Protein AF-A0A3C0DWU1-F1 (afdb_monomer)

Sequence (93 aa):
VLVSATTGSIFKYNTDHFNRRTTPLHAVEVGDHLYKVSFPFLGGSTVFEETLRMFKDAHPDERIDHIYTVPNPLRLKKADALIFYIATEDAAS

Mean predicted aligned error: 10.44 Å

Solvent-accessible surface area (backbone atoms only — not comparable to full-atom values): 5509 Å² total; per-residue (Å²): 109,70,68,60,52,52,52,52,51,52,54,50,50,50,67,74,51,52,54,76,47,53,54,55,58,76,69,41,80,79,53,90,56,28,27,39,33,82,40,52,72,73,49,47,70,66,16,53,54,46,19,53,50,54,48,46,73,73,37,76,64,47,35,81,75,49,76,49,62,83,87,78,89,74,77,73,86,73,75,78,48,50,59,40,33,44,32,42,43,64,63,87,115

pLDDT: mean 77.15, std 14.98, range [46.34, 94.56]

Nearest PDB structures (foldseek):
  8yqu-assembly1_A  TM=2.724E-01  e=3.411E-01  African swine fever virus
  7be6-assembly1_A  TM=3.170E-01  e=6.813E-01  Homo sapiens
  8xap-assembly2_B  TM=4.574E-01  e=4.788E+00  Sulfolobus acidocaldarius DSM 639
  3kew-assembly2_B  TM=2.640E-01  e=6.398E-01  Clostridium perfringens ATCC 13124

Secondary structure (DSSP, 8-state):
-HHHHHHHHHHHHHHHHGGGGT-----EEEETTEEEEEEETT--HHHHHHHHHHHHHH-TTEEEEEEE---SS--SS---EEEEEEEEEETT-

Radius of gyration: 18.06 Å; Cα contacts (8 Å, |Δi|>4): 108; chains: 1; bounding box: 38×22×54 Å

Structure (mmCIF, N/CA/C/O backbone):
data_AF-A0A3C0DWU1-F1
#
_entry.id   AF-A0A3C0DWU1-F1
#
loop_
_atom_site.group_PDB
_atom_site.id
_atom_site.type_symbol
_atom_site.label_atom_id
_atom_site.label_alt_id
_atom_site.label_comp_id
_atom_site.label_asym_id
_atom_site.label_entity_id
_atom_site.label_seq_id
_atom_site.pdbx_PDB_ins_code
_atom_site.Cartn_x
_atom_site.Cartn_y
_atom_site.Cartn_z
_atom_site.occupancy
_atom_site.B_iso_or_equiv
_atom_site.auth_seq_id
_atom_site.auth_comp_id
_atom_site.auth_asym_id
_atom_site.auth_atom_id
_atom_site.pdbx_PDB_model_num
ATOM 1 N N . VAL A 1 1 ? 17.766 -12.031 -40.096 1.00 63.53 1 VAL A N 1
ATOM 2 C CA . VAL A 1 1 ? 16.617 -12.789 -39.539 1.00 63.53 1 VAL A CA 1
ATOM 3 C C . VAL A 1 1 ? 16.745 -12.977 -38.031 1.00 63.53 1 VAL A C 1
ATOM 5 O O . VAL A 1 1 ? 15.900 -12.447 -37.328 1.00 63.53 1 VAL A O 1
ATOM 8 N N . LEU A 1 2 ? 17.807 -13.619 -37.516 1.00 72.25 2 LEU A N 1
ATOM 9 C CA . LEU A 1 2 ? 17.993 -13.819 -36.066 1.00 72.25 2 LEU A CA 1
ATOM 10 C C . LEU A 1 2 ? 18.040 -12.499 -35.276 1.00 72.25 2 LEU A C 1
ATOM 12 O O . LEU A 1 2 ? 17.266 -12.321 -34.350 1.00 72.25 2 LEU A O 1
ATOM 16 N N . VAL A 1 3 ? 18.873 -11.540 -35.698 1.00 72.69 3 VAL A N 1
ATOM 17 C CA . VAL A 1 3 ? 18.999 -10.229 -35.028 1.00 72.69 3 VAL A CA 1
ATOM 18 C C . VAL A 1 3 ? 17.660 -9.488 -34.985 1.00 72.69 3 VAL A C 1
ATOM 20 O O . VAL A 1 3 ? 17.246 -9.027 -33.931 1.00 72.69 3 VAL A O 1
ATOM 23 N N . SER A 1 4 ? 16.939 -9.448 -36.107 1.00 71.94 4 SER A N 1
ATOM 24 C CA . SER A 1 4 ? 15.632 -8.790 -36.215 1.00 71.94 4 SER A CA 1
ATOM 25 C C . SER A 1 4 ? 14.570 -9.441 -35.318 1.00 71.94 4 SER A C 1
ATOM 27 O O . SER A 1 4 ? 13.794 -8.734 -34.679 1.00 71.94 4 SER A O 1
ATOM 29 N N . ALA A 1 5 ? 14.560 -10.776 -35.231 1.00 72.62 5 ALA A N 1
ATOM 30 C CA . ALA A 1 5 ? 13.656 -11.518 -34.354 1.00 72.62 5 ALA A CA 1
ATOM 31 C C . ALA A 1 5 ? 13.982 -11.283 -32.869 1.00 72.62 5 ALA A C 1
ATOM 33 O O . ALA A 1 5 ? 13.078 -11.040 -32.069 1.00 72.62 5 ALA A O 1
ATOM 34 N N . THR A 1 6 ? 15.269 -11.267 -32.506 1.00 70.81 6 THR A N 1
ATOM 35 C CA . THR A 1 6 ? 15.719 -10.969 -31.141 1.00 70.81 6 THR A CA 1
ATOM 36 C C . THR A 1 6 ? 15.372 -9.536 -30.737 1.00 70.81 6 THR A C 1
ATOM 38 O O . THR A 1 6 ? 14.834 -9.323 -29.653 1.00 70.81 6 THR A O 1
ATOM 41 N N . THR A 1 7 ? 15.594 -8.550 -31.614 1.00 74.12 7 THR A N 1
ATOM 42 C CA . THR A 1 7 ? 15.204 -7.154 -31.366 1.00 74.12 7 THR A CA 1
ATOM 43 C C . THR A 1 7 ? 13.693 -7.031 -31.162 1.00 74.12 7 THR A C 1
ATOM 45 O O . THR A 1 7 ? 13.268 -6.444 -30.170 1.00 74.12 7 THR A O 1
ATOM 48 N N . GLY A 1 8 ? 12.874 -7.651 -32.020 1.00 75.50 8 GLY A N 1
ATOM 49 C CA . GLY A 1 8 ? 11.415 -7.669 -31.851 1.00 75.50 8 GLY A CA 1
ATOM 50 C C . GLY A 1 8 ? 10.969 -8.278 -30.516 1.00 75.50 8 GLY A C 1
ATOM 51 O O . GLY A 1 8 ? 10.076 -7.744 -29.860 1.00 75.50 8 GLY A O 1
ATOM 52 N N . SER A 1 9 ? 11.637 -9.343 -30.061 1.00 70.12 9 SER A N 1
ATOM 53 C CA . SER A 1 9 ? 11.343 -9.983 -28.775 1.00 70.12 9 SER A CA 1
ATOM 54 C C . SER A 1 9 ? 11.697 -9.103 -27.569 1.00 70.12 9 SER A C 1
ATOM 56 O O . SER A 1 9 ? 10.950 -9.094 -26.593 1.00 70.12 9 SER A O 1
ATOM 58 N N . ILE A 1 10 ? 12.793 -8.337 -27.630 1.00 70.19 10 ILE A N 1
ATOM 59 C CA . ILE A 1 10 ? 13.186 -7.393 -26.567 1.00 70.19 10 ILE A CA 1
ATOM 60 C C . ILE A 1 10 ? 12.176 -6.245 -26.467 1.00 70.19 10 ILE A C 1
ATOM 62 O O . ILE A 1 10 ? 11.741 -5.901 -25.369 1.00 70.19 10 ILE A O 1
ATOM 66 N N . PHE A 1 11 ? 11.759 -5.679 -27.604 1.00 69.25 11 PHE A N 1
ATOM 67 C CA . PHE A 1 11 ? 10.765 -4.603 -27.625 1.00 69.25 11 PHE A CA 1
ATOM 68 C C . PHE A 1 11 ? 9.395 -5.067 -27.120 1.00 69.25 11 PHE A C 1
ATOM 70 O O . PHE A 1 11 ? 8.777 -4.354 -26.327 1.00 69.25 11 PHE A O 1
ATOM 77 N N . LYS A 1 12 ? 8.953 -6.271 -27.510 1.00 62.50 12 LYS A N 1
ATOM 78 C CA . LYS A 1 12 ? 7.706 -6.875 -27.018 1.00 62.50 12 LYS A CA 1
ATOM 79 C C . LYS A 1 12 ? 7.757 -7.153 -25.512 1.00 62.50 12 LYS A C 1
ATOM 81 O O . LYS A 1 12 ? 6.834 -6.796 -24.793 1.00 62.50 12 LYS A O 1
ATOM 86 N N . TYR A 1 13 ? 8.859 -7.717 -25.015 1.00 59.66 13 TYR A N 1
ATOM 87 C CA . TYR A 1 13 ? 9.042 -7.954 -23.580 1.00 59.66 13 TYR A CA 1
ATOM 88 C C . TYR A 1 13 ? 9.051 -6.645 -22.775 1.00 59.66 13 TYR A C 1
ATOM 90 O O . TYR A 1 13 ? 8.466 -6.570 -21.698 1.00 59.66 13 TYR A O 1
ATOM 98 N N . ASN A 1 14 ? 9.674 -5.590 -23.307 1.00 57.56 14 ASN A N 1
ATOM 99 C CA . ASN A 1 14 ? 9.673 -4.284 -22.658 1.00 57.56 14 ASN A CA 1
ATOM 100 C C . ASN A 1 14 ? 8.258 -3.690 -22.578 1.00 57.56 14 ASN A C 1
ATOM 102 O O . ASN A 1 14 ? 7.882 -3.165 -21.540 1.00 57.56 14 ASN A O 1
ATOM 106 N N . THR A 1 15 ? 7.448 -3.809 -23.632 1.00 60.03 15 THR A N 1
ATOM 107 C CA . THR A 1 15 ? 6.077 -3.268 -23.637 1.00 60.03 15 THR A CA 1
ATOM 108 C C . THR A 1 15 ? 5.115 -4.055 -22.743 1.00 60.03 15 THR A C 1
ATOM 110 O O . THR A 1 15 ? 4.343 -3.432 -22.019 1.00 60.03 15 THR A O 1
ATOM 113 N N . ASP A 1 16 ? 5.203 -5.389 -22.708 1.00 57.84 16 ASP A N 1
ATOM 114 C CA . ASP A 1 16 ? 4.307 -6.236 -21.896 1.00 57.84 16 ASP A CA 1
ATOM 115 C C . ASP A 1 16 ? 4.633 -6.241 -20.390 1.00 57.84 16 ASP A C 1
ATOM 117 O O . ASP A 1 16 ? 3.773 -6.563 -19.570 1.00 57.84 16 ASP A O 1
ATOM 121 N N . HIS A 1 17 ? 5.869 -5.910 -19.994 1.00 53.78 17 HIS A N 1
ATOM 122 C CA . HIS A 1 17 ? 6.313 -6.043 -18.599 1.00 53.78 17 HIS A CA 1
ATOM 123 C C . HIS A 1 17 ? 6.685 -4.729 -17.906 1.00 53.78 17 HIS A C 1
ATOM 125 O O . HIS A 1 17 ? 6.942 -4.744 -16.698 1.00 53.78 17 HIS A O 1
ATOM 131 N N . PHE A 1 18 ? 6.689 -3.592 -18.611 1.00 54.16 18 PHE A N 1
ATOM 132 C CA . PHE A 1 18 ? 6.929 -2.290 -17.978 1.00 54.16 18 PHE A CA 1
ATOM 133 C C . PHE A 1 18 ? 5.809 -1.911 -16.999 1.00 54.16 18 PHE A C 1
ATOM 135 O O . PHE A 1 18 ? 6.091 -1.341 -15.946 1.00 54.16 18 PHE A O 1
ATOM 142 N N . ASN A 1 19 ? 4.561 -2.309 -17.281 1.00 57.56 19 ASN A N 1
ATOM 143 C CA . ASN A 1 19 ? 3.409 -2.043 -16.411 1.00 57.56 19 ASN A CA 1
ATOM 144 C C . ASN A 1 19 ? 3.572 -2.627 -14.998 1.00 57.56 19 ASN A C 1
ATOM 146 O O . ASN A 1 19 ? 3.064 -2.062 -14.035 1.00 57.56 19 ASN A O 1
ATOM 150 N N . ARG A 1 20 ? 4.336 -3.714 -14.829 1.00 56.06 20 ARG A N 1
ATOM 151 C CA . ARG A 1 20 ? 4.606 -4.331 -13.521 1.00 56.06 20 ARG A CA 1
ATOM 152 C C . ARG A 1 20 ? 5.370 -3.396 -12.581 1.00 56.06 20 ARG A C 1
ATOM 154 O O . ARG A 1 20 ? 5.381 -3.633 -11.381 1.00 56.06 20 ARG A O 1
ATOM 161 N N . ARG A 1 21 ? 5.997 -2.338 -13.113 1.00 55.88 21 ARG A N 1
ATOM 162 C CA . ARG A 1 21 ? 6.663 -1.283 -12.332 1.00 55.88 21 ARG A CA 1
ATOM 163 C C . ARG A 1 21 ? 5.737 -0.138 -11.926 1.00 55.88 21 ARG A C 1
ATOM 165 O O . ARG A 1 21 ? 6.168 0.704 -11.150 1.00 55.88 21 ARG A O 1
ATOM 172 N N . THR A 1 22 ? 4.522 -0.074 -12.468 1.00 61.53 22 THR A N 1
ATOM 173 C CA . THR A 1 22 ? 3.574 1.036 -12.267 1.00 61.53 22 THR A CA 1
ATOM 174 C C . THR A 1 22 ? 2.190 0.574 -11.814 1.00 61.53 22 THR A C 1
ATOM 176 O O . THR A 1 22 ? 1.337 1.410 -11.544 1.00 61.53 22 THR A O 1
A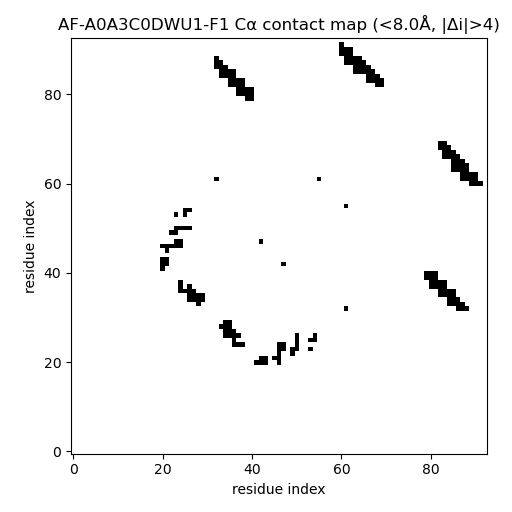TOM 179 N N . THR A 1 23 ? 1.946 -0.736 -11.738 1.00 71.69 23 THR A N 1
ATOM 180 C CA . THR A 1 23 ? 0.629 -1.270 -11.379 1.00 71.69 23 THR A CA 1
ATOM 181 C C . THR A 1 23 ? 0.392 -1.115 -9.874 1.00 71.69 23 THR A C 1
ATOM 183 O O . THR A 1 23 ? 1.265 -1.517 -9.099 1.00 71.69 23 THR A O 1
ATOM 186 N N . PRO A 1 24 ? -0.758 -0.562 -9.453 1.00 79.38 24 PRO A N 1
ATOM 187 C CA . PRO A 1 24 ? -1.146 -0.512 -8.048 1.00 79.38 24 PRO A CA 1
ATOM 188 C C . PRO A 1 24 ? -1.227 -1.903 -7.417 1.00 79.38 24 PRO A C 1
ATOM 190 O O . PRO A 1 24 ? -1.486 -2.903 -8.087 1.00 79.38 24 PRO A O 1
ATOM 193 N N . LEU A 1 25 ? -0.987 -1.962 -6.113 1.00 84.75 25 LEU A N 1
ATOM 194 C CA . LEU A 1 25 ? -0.914 -3.203 -5.355 1.00 84.75 25 LEU A CA 1
ATOM 195 C C . LEU A 1 25 ? -2.153 -3.357 -4.485 1.00 84.75 25 LEU A C 1
ATOM 197 O O . LEU A 1 25 ? -2.652 -2.392 -3.919 1.00 84.75 25 LEU A O 1
ATOM 201 N N . HIS A 1 26 ? -2.610 -4.592 -4.328 1.00 86.56 26 HIS A N 1
ATOM 202 C CA . HIS A 1 26 ? -3.710 -4.879 -3.421 1.00 86.56 26 HIS A CA 1
ATOM 203 C C . HIS A 1 26 ? -3.217 -4.904 -1.974 1.00 86.56 26 HIS A C 1
ATOM 205 O O . HIS A 1 26 ? -2.205 -5.541 -1.657 1.00 86.56 26 HIS A O 1
ATOM 211 N N . ALA A 1 27 ? -3.950 -4.216 -1.103 1.00 87.69 27 ALA A N 1
ATOM 212 C CA . ALA A 1 27 ? -3.779 -4.323 0.33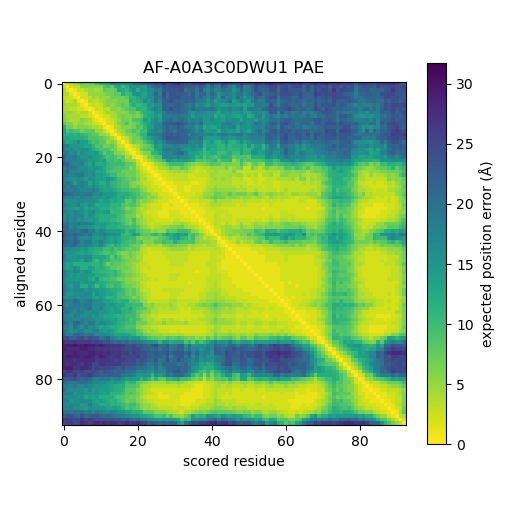4 1.00 87.69 27 ALA A CA 1
ATOM 213 C C . ALA A 1 27 ? -4.482 -5.589 0.840 1.00 87.69 27 ALA A C 1
ATOM 215 O O . ALA A 1 27 ? -5.550 -5.952 0.353 1.00 87.69 27 ALA A O 1
ATOM 216 N N . VAL A 1 28 ? 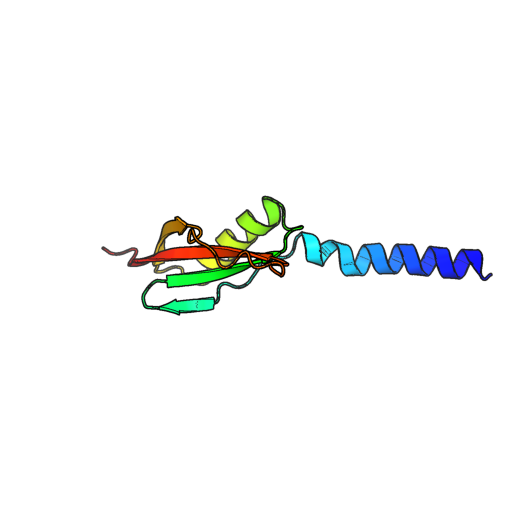-3.858 -6.281 1.790 1.00 90.19 28 VAL A N 1
ATOM 217 C CA . VAL A 1 28 ? -4.409 -7.484 2.420 1.00 90.19 28 VAL A CA 1
ATOM 218 C C . VAL A 1 28 ? -4.777 -7.138 3.850 1.00 90.19 28 VAL A C 1
ATOM 220 O O . VAL A 1 28 ? -3.914 -6.697 4.606 1.00 90.19 28 VAL A O 1
ATOM 223 N N . GLU A 1 29 ? -6.031 -7.346 4.220 1.00 91.38 29 GLU A N 1
ATOM 224 C CA . GLU A 1 29 ? -6.493 -7.184 5.596 1.00 91.38 29 GLU A CA 1
ATOM 225 C C . GLU A 1 29 ? -5.794 -8.203 6.510 1.00 91.38 29 GLU A C 1
ATOM 227 O O . GLU A 1 29 ? -5.709 -9.395 6.204 1.00 91.38 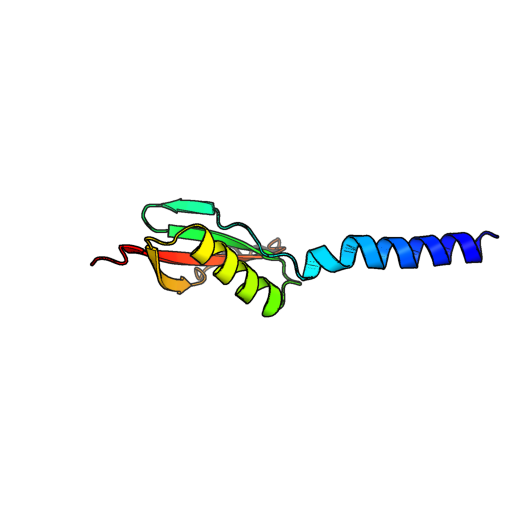29 GLU A O 1
ATOM 232 N N . VAL A 1 30 ? -5.215 -7.721 7.607 1.00 89.62 30 VAL A N 1
ATOM 233 C CA . VAL A 1 30 ? -4.445 -8.530 8.569 1.00 89.62 30 VAL A CA 1
ATOM 234 C C . VAL A 1 30 ? -4.909 -8.335 10.012 1.00 89.62 30 VAL A C 1
ATOM 236 O O . VAL A 1 30 ? -4.374 -8.976 10.917 1.00 89.62 30 VAL A O 1
ATOM 239 N N . GLY A 1 31 ? -5.891 -7.468 10.232 1.00 88.19 31 GLY A N 1
ATOM 240 C CA . GLY A 1 31 ? -6.494 -7.181 11.522 1.00 88.19 31 GLY A CA 1
ATOM 241 C C . GLY A 1 31 ? -7.603 -6.149 11.370 1.00 88.19 31 GLY A C 1
ATOM 242 O O . GLY A 1 31 ? -7.815 -5.626 10.279 1.00 88.19 31 GLY A O 1
ATOM 243 N N . ASP A 1 32 ? -8.271 -5.857 12.481 1.00 90.06 32 ASP A N 1
ATOM 244 C CA . ASP A 1 32 ? -9.316 -4.838 12.542 1.00 90.06 32 ASP A CA 1
ATOM 245 C C . ASP A 1 32 ? -8.750 -3.471 12.142 1.00 90.06 32 ASP A C 1
ATOM 247 O O . ASP A 1 32 ? -7.759 -3.021 12.728 1.00 90.06 32 ASP A O 1
ATOM 251 N N . HIS A 1 33 ? -9.321 -2.875 11.093 1.00 91.88 33 HIS A N 1
ATOM 252 C CA . HIS A 1 33 ? -8.839 -1.636 10.479 1.00 91.88 33 HIS A CA 1
ATOM 253 C C . HIS A 1 33 ? -7.334 -1.628 10.152 1.00 91.88 33 HIS A C 1
ATOM 255 O O . HIS A 1 33 ? -6.659 -0.597 10.223 1.00 91.88 33 HIS A O 1
ATOM 261 N N . LEU A 1 34 ? -6.762 -2.791 9.814 1.00 91.62 34 LEU A N 1
ATOM 262 C CA . LEU A 1 34 ? -5.333 -2.920 9.554 1.00 91.62 34 LEU A CA 1
ATOM 263 C C . LEU A 1 34 ? -5.055 -3.724 8.291 1.00 91.62 34 LEU A C 1
ATOM 265 O O . LEU A 1 34 ? -5.325 -4.923 8.197 1.00 91.62 34 LEU A O 1
ATOM 269 N N . TYR A 1 35 ? -4.372 -3.074 7.356 1.00 92.56 35 TYR A N 1
ATOM 270 C CA . TYR A 1 35 ? -4.050 -3.629 6.053 1.00 92.56 35 TYR A CA 1
ATOM 271 C C . TYR A 1 35 ? -2.554 -3.652 5.819 1.00 92.56 35 TYR A C 1
ATOM 273 O O . TYR A 1 35 ? -1.823 -2.745 6.205 1.00 92.56 35 TYR A O 1
ATOM 281 N N . LYS A 1 36 ? -2.087 -4.688 5.135 1.00 89.94 36 LYS A N 1
ATOM 282 C CA . LYS A 1 36 ? -0.690 -4.904 4.786 1.00 89.94 36 LYS A CA 1
ATOM 283 C C . LYS A 1 36 ? -0.508 -4.833 3.279 1.00 89.94 36 LYS A C 1
ATOM 285 O O . LYS A 1 36 ? -1.181 -5.536 2.528 1.00 89.94 36 LYS A O 1
ATOM 290 N N . VAL A 1 37 ? 0.491 -4.076 2.842 1.00 89.00 37 VAL A N 1
ATOM 291 C CA . VAL A 1 37 ? 0.912 -4.005 1.440 1.00 89.00 37 VAL A CA 1
ATOM 292 C C . VAL A 1 37 ? 2.345 -4.511 1.310 1.00 89.00 37 VAL A C 1
ATOM 294 O O . VAL A 1 37 ? 3.241 -4.101 2.050 1.00 89.00 37 VAL A O 1
ATOM 297 N N . SER A 1 38 ? 2.566 -5.412 0.350 1.00 86.50 38 SER A N 1
ATOM 298 C CA . SER A 1 38 ? 3.903 -5.899 -0.019 1.00 86.50 38 SER A CA 1
ATOM 299 C C . SER A 1 38 ? 4.393 -5.142 -1.247 1.00 86.50 38 SER A C 1
ATOM 301 O O . SER A 1 38 ? 4.038 -5.461 -2.378 1.00 86.50 38 SER A O 1
ATOM 303 N N . PHE A 1 39 ? 5.186 -4.108 -1.011 1.00 82.31 39 PHE A N 1
ATOM 304 C CA . PHE A 1 39 ? 5.638 -3.152 -2.003 1.00 82.31 39 PHE A CA 1
ATOM 305 C C . PHE A 1 39 ? 6.956 -3.593 -2.666 1.00 82.31 39 PHE A C 1
ATOM 307 O O . PHE A 1 39 ? 7.963 -3.775 -1.978 1.00 82.31 39 PHE A O 1
ATOM 314 N N . PRO A 1 40 ? 7.005 -3.773 -3.996 1.00 75.06 40 PRO A N 1
ATOM 315 C CA . PRO A 1 40 ? 8.207 -4.236 -4.673 1.00 75.06 40 PRO A CA 1
ATOM 316 C C . PRO A 1 40 ? 9.316 -3.184 -4.578 1.00 75.06 40 PRO A C 1
ATOM 318 O O . PRO A 1 40 ? 9.054 -1.986 -4.627 1.00 75.06 40 PRO A O 1
ATOM 321 N N . PHE A 1 41 ? 10.576 -3.623 -4.519 1.00 64.88 41 PHE A N 1
ATOM 322 C CA . PHE A 1 41 ? 11.732 -2.720 -4.414 1.00 64.88 41 PHE A CA 1
ATOM 323 C C . PHE A 1 41 ? 11.831 -1.697 -5.565 1.00 64.88 41 PHE A C 1
ATOM 325 O O . PHE A 1 41 ? 12.390 -0.619 -5.395 1.00 64.88 41 PHE A O 1
ATOM 332 N N . LEU A 1 42 ? 11.280 -2.030 -6.739 1.00 62.88 42 LEU A N 1
ATOM 333 C CA . LEU A 1 42 ? 11.244 -1.161 -7.922 1.00 62.88 42 LEU A CA 1
ATOM 334 C C . LEU A 1 42 ? 9.955 -0.326 -8.044 1.00 62.88 42 LEU A C 1
ATOM 336 O O . LEU A 1 42 ? 9.779 0.352 -9.055 1.00 62.88 42 LEU A O 1
ATOM 340 N N . GLY A 1 43 ? 9.045 -0.393 -7.069 1.00 67.94 43 GLY A N 1
ATOM 341 C CA . GLY A 1 43 ? 7.868 0.470 -7.033 1.00 67.94 43 GLY A CA 1
ATOM 342 C C . GLY A 1 43 ? 8.284 1.906 -6.715 1.00 67.94 43 GLY A C 1
ATOM 343 O O . GLY A 1 43 ? 8.918 2.163 -5.698 1.00 67.94 43 GLY A O 1
ATOM 344 N N . GLY A 1 44 ? 7.980 2.851 -7.600 1.00 78.62 44 GLY A N 1
ATOM 345 C CA . GLY A 1 44 ? 8.185 4.280 -7.336 1.00 78.62 44 GLY A CA 1
ATOM 346 C C . GLY A 1 44 ? 7.009 4.906 -6.581 1.00 78.62 44 GLY A C 1
ATOM 347 O O . GLY A 1 44 ? 6.023 4.231 -6.281 1.00 78.62 44 GLY A O 1
ATOM 348 N N . SER A 1 45 ? 7.061 6.221 -6.352 1.00 82.19 45 SER A N 1
ATOM 349 C CA . SER A 1 45 ? 5.954 6.984 -5.746 1.00 82.19 45 SER A CA 1
ATOM 350 C C . SER A 1 45 ? 4.625 6.790 -6.482 1.00 82.19 45 SER A C 1
ATOM 352 O O . SER A 1 45 ? 3.597 6.634 -5.840 1.00 82.19 45 SER A O 1
ATOM 354 N N . THR A 1 46 ? 4.646 6.668 -7.813 1.00 84.25 46 THR A N 1
ATOM 355 C CA . THR A 1 46 ? 3.445 6.415 -8.625 1.00 84.25 46 THR A CA 1
ATOM 356 C C . THR A 1 46 ? 2.726 5.121 -8.242 1.00 84.25 46 THR A C 1
ATOM 358 O O . THR A 1 46 ? 1.505 5.105 -8.147 1.00 84.25 46 THR A O 1
ATOM 361 N N . VAL A 1 47 ? 3.466 4.035 -7.982 1.00 84.94 47 VAL A N 1
ATOM 362 C CA . VAL A 1 47 ? 2.857 2.765 -7.544 1.00 84.94 47 VAL A CA 1
ATOM 363 C C . VAL A 1 47 ? 2.210 2.943 -6.184 1.00 84.94 47 VAL A C 1
ATOM 365 O O . VAL A 1 47 ? 1.123 2.426 -5.949 1.00 84.94 47 VAL A O 1
ATOM 368 N N . PHE A 1 48 ? 2.873 3.669 -5.287 1.00 86.56 48 PHE A N 1
ATOM 369 C CA . PHE A 1 48 ? 2.371 3.927 -3.946 1.00 86.56 48 PHE A CA 1
ATOM 370 C C . PHE A 1 48 ? 1.095 4.778 -3.972 1.00 86.56 48 PHE A C 1
ATOM 372 O O . PHE A 1 48 ? 0.096 4.392 -3.375 1.00 86.56 48 PHE A O 1
ATOM 379 N N . GLU A 1 49 ? 1.094 5.879 -4.721 1.00 87.69 49 GLU A N 1
ATOM 380 C CA . GLU A 1 49 ? -0.058 6.774 -4.866 1.00 87.69 49 GLU A CA 1
ATOM 381 C C . GLU A 1 49 ? -1.264 6.061 -5.489 1.00 87.69 49 GLU A C 1
ATOM 383 O O . GLU A 1 49 ? -2.362 6.127 -4.939 1.00 87.69 49 GLU A O 1
ATOM 388 N N . GLU A 1 50 ? -1.068 5.310 -6.578 1.00 89.44 50 GLU A N 1
ATOM 389 C CA . GLU A 1 50 ? -2.151 4.526 -7.188 1.00 89.44 50 GLU A CA 1
ATOM 390 C C . GLU A 1 50 ? -2.623 3.388 -6.272 1.00 89.44 50 GLU A C 1
ATOM 392 O O . GLU A 1 50 ? -3.807 3.061 -6.262 1.00 89.44 50 GLU A O 1
ATOM 397 N N . THR A 1 51 ? -1.730 2.799 -5.466 1.00 90.06 51 THR A N 1
ATOM 398 C CA . THR A 1 51 ? -2.104 1.793 -4.455 1.00 90.06 51 THR A CA 1
ATOM 399 C C . THR A 1 51 ? -3.018 2.403 -3.397 1.00 90.06 51 THR A C 1
ATOM 401 O O . THR A 1 51 ? -4.050 1.822 -3.074 1.00 90.06 51 THR A O 1
ATOM 404 N N . LEU A 1 52 ? -2.688 3.592 -2.887 1.00 91.06 52 LEU A N 1
ATOM 405 C CA . LEU A 1 52 ? -3.544 4.292 -1.930 1.00 91.06 52 LEU A CA 1
ATOM 406 C C . LEU A 1 52 ? -4.863 4.737 -2.559 1.00 91.06 52 LEU A C 1
ATOM 408 O O . LEU A 1 52 ? -5.898 4.681 -1.901 1.00 91.06 52 LEU A O 1
ATOM 412 N N . ARG A 1 53 ? -4.850 5.155 -3.828 1.00 91.12 53 ARG A N 1
ATOM 413 C CA . ARG A 1 53 ? -6.073 5.503 -4.556 1.00 91.12 53 ARG A CA 1
ATOM 414 C C . ARG A 1 53 ? -6.996 4.295 -4.688 1.00 91.12 53 ARG A C 1
ATOM 416 O O . ARG A 1 53 ? -8.150 4.379 -4.290 1.00 91.12 53 ARG A O 1
ATOM 423 N N . MET A 1 54 ? -6.459 3.164 -5.147 1.00 92.81 54 MET A N 1
ATOM 424 C CA . MET A 1 54 ? -7.191 1.898 -5.223 1.00 92.81 54 MET A CA 1
ATOM 425 C C . MET A 1 54 ? -7.722 1.468 -3.853 1.00 92.81 54 MET A C 1
ATOM 427 O O . MET A 1 54 ? -8.856 1.013 -3.758 1.00 92.81 54 MET A O 1
ATOM 431 N N . PHE A 1 55 ? -6.917 1.617 -2.801 1.00 93.12 55 PHE A N 1
ATOM 432 C CA . PHE A 1 55 ? -7.331 1.289 -1.442 1.00 93.12 55 PHE A CA 1
ATOM 433 C C . PHE A 1 55 ? -8.530 2.137 -1.000 1.00 93.12 55 PHE A C 1
ATOM 435 O O . PHE A 1 55 ? -9.538 1.593 -0.569 1.00 93.12 55 PHE A O 1
ATOM 442 N N . LYS A 1 56 ? -8.473 3.460 -1.177 1.00 92.12 56 LYS A N 1
ATOM 443 C CA . LYS A 1 56 ? -9.581 4.358 -0.813 1.00 92.12 56 LYS A CA 1
ATOM 444 C C . LYS A 1 56 ? -10.849 4.099 -1.627 1.00 92.12 56 LYS A C 1
ATOM 446 O O . LYS A 1 56 ? -11.940 4.191 -1.082 1.00 92.12 56 LYS A O 1
ATOM 451 N N . ASP A 1 57 ? -10.706 3.759 -2.907 1.00 92.62 57 ASP A N 1
ATOM 452 C CA . ASP A 1 57 ? -11.843 3.399 -3.761 1.00 92.62 57 ASP A CA 1
ATOM 453 C C . ASP A 1 57 ? -12.501 2.080 -3.302 1.00 92.62 57 ASP A C 1
ATOM 455 O O . ASP A 1 57 ? -13.708 1.905 -3.458 1.00 92.62 57 ASP A O 1
ATOM 459 N N . ALA A 1 58 ? -11.720 1.156 -2.729 1.00 91.69 58 ALA A N 1
ATOM 460 C CA . ALA A 1 58 ? -12.210 -0.115 -2.193 1.00 91.69 58 ALA A CA 1
ATOM 461 C C . ALA A 1 58 ? -12.786 -0.004 -0.767 1.00 91.69 58 ALA A C 1
ATOM 463 O O . ALA A 1 58 ? -13.651 -0.802 -0.413 1.00 91.69 58 ALA A O 1
ATOM 464 N N . HIS A 1 59 ? -12.338 0.980 0.018 1.00 92.12 59 HIS A N 1
ATOM 465 C CA . HIS A 1 59 ? -12.727 1.196 1.416 1.00 92.12 59 HIS A CA 1
ATOM 466 C C . HIS A 1 59 ? -13.295 2.615 1.623 1.00 92.12 59 HIS A C 1
ATOM 468 O O . HIS A 1 59 ? -12.655 3.448 2.266 1.00 92.12 59 HIS A O 1
ATOM 474 N N . PRO A 1 60 ? -14.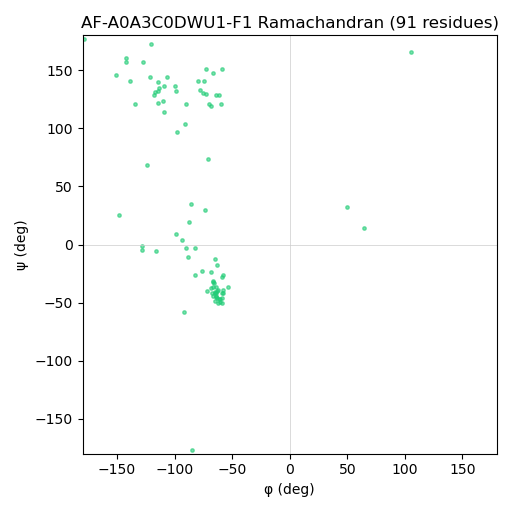481 2.932 1.063 1.00 91.44 60 PRO A N 1
ATOM 475 C CA . PRO A 1 60 ? -15.050 4.282 1.126 1.00 91.44 60 PRO A CA 1
ATOM 476 C C . PRO A 1 60 ? -15.484 4.707 2.537 1.00 91.44 60 PRO A C 1
ATOM 478 O O . PRO A 1 60 ? -15.544 5.904 2.815 1.00 91.44 60 PRO A O 1
ATOM 481 N N . ASP A 1 61 ? -15.771 3.742 3.413 1.00 91.94 61 ASP A N 1
ATOM 482 C CA . ASP A 1 61 ? -16.259 3.975 4.778 1.00 91.94 61 ASP A CA 1
ATOM 483 C C . ASP A 1 61 ? -15.124 4.090 5.813 1.00 91.94 61 ASP A C 1
ATOM 485 O O . ASP 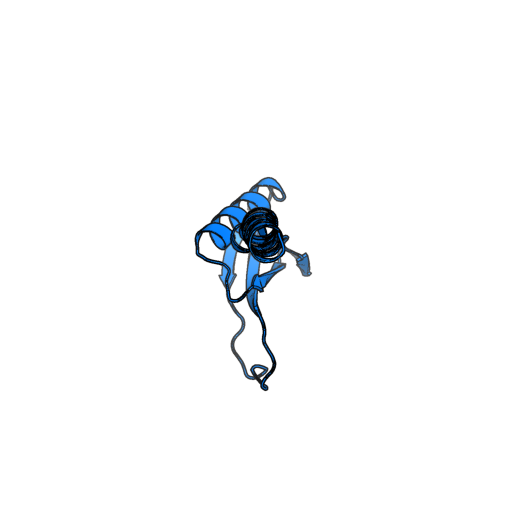A 1 61 ? -15.362 4.393 6.982 1.00 91.94 61 ASP A O 1
ATOM 489 N N . GLU A 1 62 ? -13.875 3.905 5.381 1.00 91.38 62 GLU A N 1
ATOM 490 C CA . GLU A 1 62 ? -12.694 3.927 6.238 1.00 91.38 62 GLU A CA 1
ATOM 491 C C . GLU A 1 62 ? -11.790 5.122 5.912 1.00 91.38 62 GLU A C 1
ATOM 493 O O . GLU A 1 62 ? -11.459 5.409 4.756 1.00 91.38 62 GLU A O 1
ATOM 498 N N . ARG A 1 63 ? -11.328 5.822 6.949 1.00 92.88 63 ARG A N 1
ATOM 499 C CA . ARG A 1 63 ? -10.333 6.890 6.830 1.00 92.88 63 ARG A CA 1
ATOM 500 C C . ARG A 1 63 ? -8.956 6.347 7.183 1.00 92.88 63 ARG A C 1
ATOM 502 O O . ARG A 1 63 ? -8.782 5.713 8.211 1.00 92.88 63 ARG A O 1
ATOM 509 N N . ILE A 1 64 ? -7.958 6.626 6.343 1.00 93.31 64 ILE A N 1
ATOM 510 C CA . ILE A 1 64 ? -6.555 6.318 6.659 1.00 93.31 64 ILE A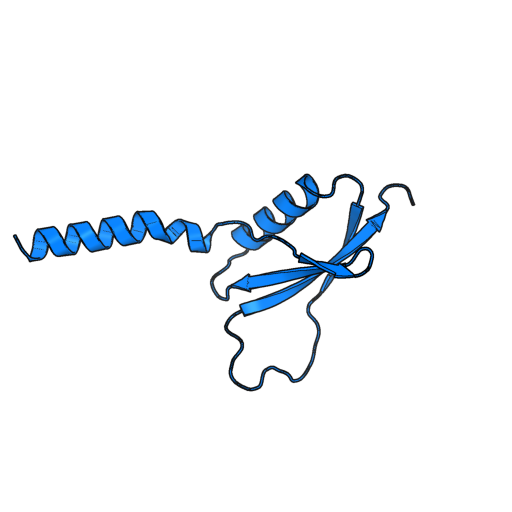 CA 1
ATOM 511 C C . ILE A 1 64 ? -6.101 7.229 7.804 1.00 93.31 64 ILE A C 1
ATOM 513 O O . ILE A 1 64 ? -6.064 8.446 7.620 1.00 93.31 64 ILE A O 1
ATOM 517 N N . ASP A 1 65 ? -5.711 6.634 8.930 1.00 93.06 65 ASP A N 1
ATOM 518 C CA . ASP A 1 65 ? -5.141 7.340 10.081 1.00 93.06 65 ASP A CA 1
ATOM 519 C C . ASP A 1 65 ? -3.608 7.378 9.980 1.00 93.06 65 ASP A C 1
ATOM 521 O O . ASP A 1 65 ? -2.997 8.445 9.872 1.00 93.06 65 ASP A O 1
ATOM 525 N N . HIS A 1 66 ? -2.965 6.207 9.902 1.00 90.94 66 HIS A N 1
ATOM 526 C CA . HIS A 1 66 ? -1.508 6.112 9.829 1.00 90.94 66 HIS A CA 1
ATOM 527 C C . HIS A 1 66 ? -1.018 5.054 8.836 1.00 90.94 66 HIS A C 1
ATOM 529 O O . HIS A 1 66 ? -1.546 3.948 8.729 1.00 90.94 66 HIS A O 1
ATOM 535 N N . ILE A 1 67 ? 0.059 5.394 8.121 1.00 91.75 67 ILE A N 1
ATOM 536 C CA . ILE A 1 67 ? 0.805 4.466 7.267 1.00 91.75 67 ILE A CA 1
ATOM 537 C C . ILE A 1 67 ? 2.196 4.300 7.862 1.00 91.75 67 ILE A C 1
ATOM 539 O O . ILE A 1 67 ? 2.930 5.277 8.018 1.00 91.75 67 ILE A O 1
ATOM 543 N N . TYR A 1 68 ? 2.579 3.068 8.187 1.00 87.69 68 TYR A N 1
ATOM 544 C CA . TYR A 1 68 ? 3.850 2.806 8.853 1.00 87.69 68 TYR A CA 1
ATOM 545 C C . TYR A 1 68 ? 4.524 1.533 8.361 1.00 87.69 68 TYR A C 1
ATOM 547 O O . TYR A 1 68 ? 3.910 0.605 7.841 1.00 87.69 68 TYR A O 1
ATOM 555 N N . THR A 1 69 ? 5.837 1.494 8.550 1.00 85.50 69 THR A N 1
ATOM 556 C CA . THR A 1 69 ? 6.641 0.289 8.359 1.00 85.50 69 THR A CA 1
ATOM 557 C C . THR A 1 69 ? 7.082 -0.179 9.738 1.00 85.50 69 THR A C 1
ATOM 559 O O . THR A 1 69 ? 7.453 0.637 10.582 1.00 85.50 69 THR A O 1
ATOM 562 N N . VAL A 1 70 ? 7.002 -1.480 10.011 1.00 72.19 70 VAL A N 1
ATOM 563 C CA . VAL A 1 70 ? 7.437 -2.006 11.313 1.00 72.19 70 VAL A CA 1
ATOM 564 C C . VAL A 1 70 ? 8.965 -1.977 11.370 1.00 72.19 70 VAL A C 1
ATOM 566 O O . VAL A 1 70 ? 9.609 -2.503 10.455 1.00 72.19 70 VAL A O 1
ATOM 569 N N . PRO A 1 71 ? 9.582 -1.424 12.428 1.00 61.28 71 PRO A N 1
ATOM 570 C CA . PRO A 1 71 ? 11.004 -1.615 12.640 1.00 61.28 71 PRO A CA 1
ATOM 571 C C . PRO A 1 71 ? 11.283 -3.053 13.116 1.00 61.28 71 PRO A C 1
ATOM 573 O O . PRO A 1 71 ? 10.505 -3.621 13.879 1.00 61.28 71 PRO A O 1
ATOM 576 N N . ASN A 1 72 ? 12.480 -3.559 12.778 1.00 54.19 72 ASN A N 1
ATOM 577 C CA . ASN A 1 72 ? 13.264 -4.585 13.502 1.00 54.19 72 ASN A CA 1
ATOM 578 C C . ASN A 1 72 ? 13.329 -6.030 12.915 1.00 54.19 72 ASN A C 1
ATOM 580 O O . ASN A 1 72 ? 12.636 -6.382 11.964 1.00 54.19 72 ASN A O 1
ATOM 584 N N . PRO A 1 73 ? 14.262 -6.873 13.397 1.00 46.34 73 PRO A N 1
ATOM 585 C CA . PRO A 1 73 ? 15.517 -7.306 12.775 1.00 46.34 73 PRO A CA 1
ATOM 586 C C . PRO A 1 73 ? 15.370 -8.514 11.822 1.00 46.34 73 PRO A C 1
ATOM 588 O O . PRO A 1 73 ? 16.268 -9.343 11.704 1.00 46.34 73 PRO A O 1
ATOM 591 N N . LEU A 1 74 ? 14.259 -8.618 11.091 1.00 46.81 74 LEU A N 1
ATOM 592 C CA . LEU A 1 74 ? 14.031 -9.661 10.077 1.00 46.81 74 LEU A CA 1
ATOM 593 C C . LEU A 1 74 ? 14.567 -9.282 8.686 1.00 46.81 74 LEU A C 1
ATOM 595 O O . LEU A 1 74 ? 14.269 -9.929 7.687 1.00 46.81 74 LEU A O 1
ATOM 599 N N . ARG A 1 75 ? 15.483 -8.306 8.627 1.00 51.31 75 ARG A N 1
ATOM 600 C CA . ARG A 1 75 ? 16.393 -8.074 7.488 1.00 51.31 75 ARG A CA 1
ATOM 601 C C . ARG A 1 75 ? 17.501 -9.135 7.417 1.00 51.31 75 ARG A C 1
ATOM 603 O O . ARG A 1 75 ? 18.607 -8.855 6.958 1.00 51.31 75 ARG A O 1
ATOM 610 N N . LEU A 1 76 ? 17.229 -10.357 7.874 1.00 46.62 76 LEU A N 1
ATOM 611 C CA . LEU A 1 76 ? 18.115 -11.509 7.752 1.00 46.62 76 LEU A CA 1
ATOM 612 C C . LEU A 1 76 ? 18.140 -11.952 6.275 1.00 46.62 76 LEU A C 1
ATOM 614 O O . LEU A 1 76 ? 17.560 -12.952 5.876 1.00 46.62 76 LEU A O 1
ATOM 618 N N . LYS A 1 77 ? 18.827 -11.154 5.451 1.00 51.53 77 LYS A N 1
ATOM 619 C CA . LYS A 1 77 ? 19.413 -11.510 4.150 1.00 51.53 77 LYS A CA 1
ATOM 620 C C . LYS A 1 77 ? 18.473 -11.916 2.992 1.00 51.53 77 LYS A C 1
ATOM 622 O O . LYS A 1 77 ? 18.991 -12.438 2.009 1.00 51.53 77 LYS A O 1
ATOM 627 N N . LYS A 1 78 ? 17.151 -11.681 3.050 1.00 50.53 78 LYS A N 1
ATOM 628 C CA . LYS A 1 78 ? 16.197 -12.154 2.009 1.00 50.53 78 LYS A CA 1
ATOM 629 C C . LYS A 1 78 ? 14.944 -11.285 1.741 1.00 50.53 78 LYS A C 1
ATOM 631 O O . LYS A 1 78 ? 13.918 -11.812 1.332 1.00 50.53 78 LYS A O 1
ATOM 636 N N . ALA A 1 79 ? 14.959 -9.980 2.004 1.00 52.25 79 ALA A N 1
ATOM 637 C CA . ALA A 1 79 ? 13.772 -9.158 1.726 1.00 52.25 79 ALA A CA 1
ATOM 638 C C . ALA A 1 79 ? 13.827 -8.568 0.304 1.00 52.25 79 ALA A C 1
ATOM 640 O O . ALA A 1 79 ? 14.553 -7.606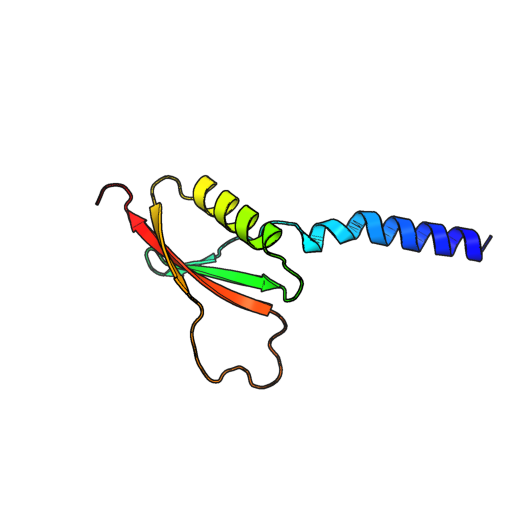 0.074 1.00 52.25 79 ALA A O 1
ATOM 641 N N . ASP A 1 80 ? 13.050 -9.138 -0.623 1.00 55.72 80 ASP A N 1
ATOM 642 C CA . ASP A 1 80 ? 12.906 -8.665 -2.015 1.00 55.72 80 ASP A CA 1
ATOM 643 C C . ASP A 1 80 ? 11.884 -7.503 -2.166 1.00 55.72 80 ASP A C 1
ATOM 645 O O . ASP A 1 80 ? 11.701 -6.962 -3.259 1.00 55.72 80 ASP A O 1
ATOM 649 N N . ALA A 1 81 ? 11.211 -7.099 -1.075 1.00 67.88 81 ALA A N 1
ATOM 650 C CA . ALA A 1 81 ? 10.125 -6.109 -1.063 1.00 67.88 81 ALA A CA 1
ATOM 651 C C . ALA A 1 81 ? 10.036 -5.330 0.272 1.00 67.88 81 ALA A C 1
ATOM 653 O O . ALA A 1 81 ? 10.292 -5.882 1.344 1.00 67.88 81 ALA A O 1
ATOM 654 N N . LEU A 1 82 ? 9.654 -4.049 0.202 1.00 79.31 82 LEU A N 1
ATOM 655 C CA . LEU A 1 82 ? 9.258 -3.208 1.337 1.00 79.31 82 LEU A CA 1
ATOM 656 C C . LEU A 1 82 ? 7.856 -3.621 1.803 1.00 79.31 82 LEU A C 1
ATOM 658 O O . LEU A 1 82 ? 6.990 -3.892 0.984 1.00 79.31 82 LEU A O 1
ATOM 662 N N . ILE A 1 83 ? 7.598 -3.644 3.108 1.00 84.56 83 ILE A N 1
ATOM 663 C CA . ILE A 1 83 ? 6.252 -3.885 3.642 1.00 84.56 83 ILE A CA 1
ATOM 664 C C . ILE A 1 83 ? 5.827 -2.651 4.418 1.00 84.56 83 ILE A C 1
ATOM 666 O O . ILE A 1 83 ? 6.557 -2.206 5.305 1.00 84.56 83 ILE A O 1
ATOM 670 N N . PHE A 1 84 ? 4.642 -2.137 4.109 1.00 88.69 84 PHE A N 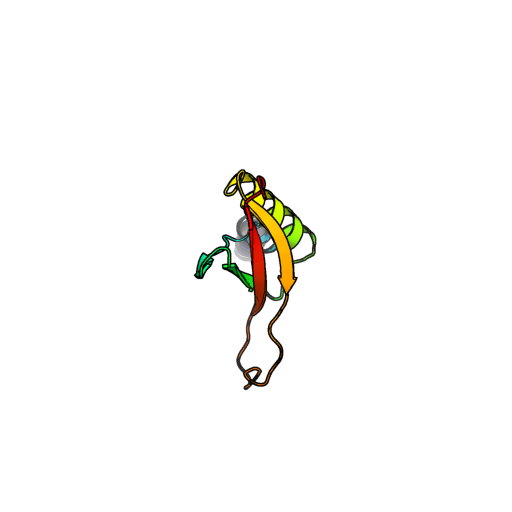1
ATOM 671 C CA . PHE A 1 84 ? 3.996 -1.099 4.899 1.00 88.69 84 PHE A CA 1
ATOM 672 C C . PHE A 1 84 ? 2.580 -1.521 5.275 1.00 88.69 84 PHE A C 1
ATOM 674 O O . PHE A 1 84 ? 1.974 -2.382 4.631 1.00 88.69 84 PHE A O 1
ATOM 681 N N . TYR A 1 85 ? 2.091 -0.917 6.346 1.00 90.38 85 TYR A N 1
ATOM 682 C CA . TYR A 1 85 ? 0.768 -1.132 6.892 1.00 90.38 85 TYR A CA 1
ATOM 683 C C . TYR A 1 85 ? -0.039 0.150 6.748 1.00 90.38 85 TYR A C 1
ATOM 685 O O . TYR A 1 85 ? 0.511 1.236 6.935 1.00 90.38 85 TYR A O 1
ATOM 693 N N . ILE A 1 86 ? -1.311 0.011 6.391 1.00 92.94 86 ILE A N 1
ATOM 694 C CA . ILE A 1 86 ? -2.310 1.077 6.368 1.00 92.94 86 ILE A CA 1
ATOM 695 C C . ILE A 1 86 ? -3.251 0.773 7.525 1.00 92.94 86 ILE A C 1
ATOM 697 O O . ILE A 1 86 ? -3.909 -0.265 7.516 1.00 92.94 86 ILE A O 1
ATOM 701 N N . ALA A 1 87 ? -3.264 1.639 8.525 1.00 93.25 87 ALA A N 1
ATOM 702 C CA . ALA A 1 87 ? -4.238 1.583 9.595 1.00 93.25 87 ALA A CA 1
ATOM 703 C C . ALA A 1 87 ? -5.337 2.605 9.328 1.00 93.25 87 ALA A C 1
ATOM 705 O O . ALA A 1 87 ? -5.060 3.739 8.910 1.00 93.25 87 ALA A O 1
ATOM 706 N N . THR A 1 88 ? -6.571 2.180 9.542 1.00 94.56 88 THR A N 1
ATOM 707 C CA . THR A 1 88 ? -7.761 2.973 9.284 1.00 94.56 88 THR A CA 1
ATOM 708 C C . THR A 1 88 ? -8.582 3.179 10.552 1.00 94.56 88 THR A C 1
ATOM 710 O O . THR A 1 88 ? -8.284 2.646 11.619 1.00 94.56 88 THR A O 1
ATOM 713 N N . GLU A 1 89 ? -9.596 4.016 10.432 1.00 93.88 89 GLU A N 1
ATOM 714 C CA . GLU A 1 89 ? -10.652 4.220 11.411 1.00 93.88 89 GLU A CA 1
ATOM 715 C C . GLU A 1 89 ? -11.969 4.419 10.659 1.00 93.88 89 GLU A C 1
ATOM 717 O O . GLU A 1 89 ? -11.965 4.779 9.474 1.00 93.88 89 GLU A O 1
ATOM 722 N N . ASP A 1 90 ? -13.098 4.223 11.332 1.00 91.94 90 ASP A N 1
ATOM 723 C CA . ASP A 1 90 ? -14.401 4.517 10.743 1.00 91.94 90 ASP A CA 1
ATOM 724 C C . ASP A 1 90 ? -14.496 6.008 10.399 1.00 91.94 90 ASP A C 1
ATOM 726 O O . ASP A 1 90 ? -14.290 6.882 11.249 1.00 91.94 90 ASP A O 1
ATOM 730 N N . ALA A 1 91 ? -14.871 6.322 9.157 1.00 80.75 91 ALA A N 1
ATOM 731 C CA . ALA A 1 91 ? -14.995 7.703 8.692 1.00 80.75 91 ALA A CA 1
ATOM 732 C C . ALA A 1 91 ? -16.103 8.500 9.419 1.00 80.75 91 ALA A C 1
ATOM 734 O O . ALA A 1 91 ? -16.162 9.725 9.288 1.00 80.75 91 ALA A O 1
ATOM 735 N N . ALA A 1 92 ? -16.968 7.818 10.178 1.00 72.50 92 ALA A N 1
ATOM 736 C CA . ALA A 1 92 ? -18.082 8.383 10.940 1.00 72.50 92 ALA A CA 1
ATOM 737 C C . ALA A 1 92 ? -17.792 8.610 12.444 1.00 72.50 92 ALA A C 1
ATOM 739 O O . ALA A 1 92 ? -18.732 8.907 13.184 1.00 72.50 92 ALA A O 1
ATOM 740 N N . SER A 1 93 ? -16.535 8.463 12.885 1.00 52.03 93 SER A N 1
ATOM 741 C CA . SER A 1 93 ? -16.110 8.595 14.295 1.00 52.03 93 SER A CA 1
ATOM 742 C C . SER A 1 93 ? -16.028 10.037 14.798 1.00 52.03 93 SER A C 1
ATOM 744 O O . SER A 1 93 ? -15.446 10.888 14.082 1.00 52.03 93 SER A O 1
#

Foldseek 3Di:
DVVVVVVVVVVVCCVVCVCVQQDAFDWDDDDDQKTKTWAAPSHDVNNVVVNVVVVCVVCVQKDFDDKDFDDDDPPPPDRRTGMIMTGIDGPVD